Protein AF-A0A4R1QRT0-F1 (afdb_monomer_lite)

Radius of gyration: 15.1 Å; chains: 1; bounding box: 26×29×46 Å

Structure (mmCIF, N/CA/C/O backbone):
data_AF-A0A4R1QRT0-F1
#
_entry.id   AF-A0A4R1QRT0-F1
#
loop_
_atom_site.group_PDB
_atom_site.id
_atom_site.type_symbol
_atom_site.label_atom_id
_atom_site.label_alt_id
_atom_site.label_comp_id
_atom_site.label_asym_id
_atom_site.label_entity_id
_atom_site.label_seq_id
_atom_site.pdbx_PDB_ins_code
_atom_site.Cartn_x
_atom_site.Cartn_y
_atom_site.Cartn_z
_atom_site.occupancy
_atom_site.B_iso_or_equiv
_atom_site.auth_seq_id
_atom_site.auth_comp_id
_atom_site.auth_asym_id
_atom_site.auth_atom_id
_atom_site.pdbx_PDB_model_num
ATOM 1 N N . MET A 1 1 ? 1.810 -25.551 -31.987 1.00 43.91 1 MET A N 1
ATOM 2 C CA . MET A 1 1 ? 2.872 -24.914 -31.185 1.00 43.91 1 MET A CA 1
ATOM 3 C C . MET A 1 1 ? 2.613 -23.423 -31.247 1.00 43.91 1 MET A C 1
ATOM 5 O O . MET A 1 1 ? 2.965 -22.806 -32.239 1.00 43.91 1 MET A O 1
ATOM 9 N N . GLU A 1 2 ? 1.909 -22.879 -30.259 1.00 44.47 2 GLU A N 1
ATOM 10 C CA . GLU A 1 2 ? 1.781 -21.430 -30.090 1.00 44.47 2 GLU A CA 1
ATOM 11 C C . GLU A 1 2 ? 2.763 -21.041 -28.993 1.00 44.47 2 GLU A C 1
ATOM 13 O O . GLU A 1 2 ? 2.597 -21.393 -27.826 1.00 44.47 2 GLU A O 1
ATOM 18 N N . SER A 1 3 ? 3.869 -20.432 -29.408 1.00 47.66 3 SER A N 1
ATOM 19 C CA . SER A 1 3 ? 4.882 -1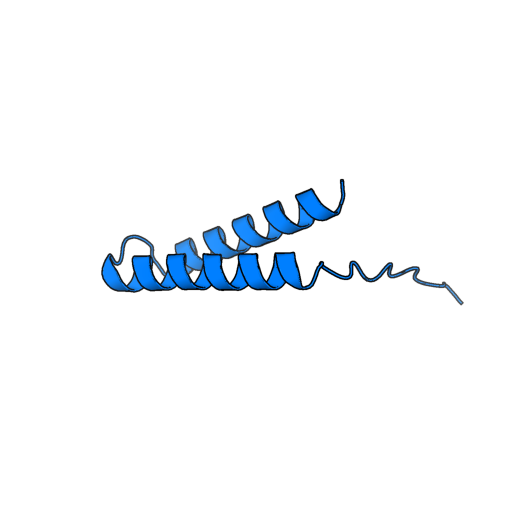9.909 -28.505 1.00 47.66 3 SER A CA 1
ATOM 20 C C . SER A 1 3 ? 4.297 -18.690 -27.801 1.00 47.66 3 SER A C 1
ATOM 22 O O . SER A 1 3 ? 4.367 -17.577 -28.322 1.00 47.66 3 SER A O 1
ATOM 24 N N . ASN A 1 4 ? 3.699 -18.908 -26.629 1.00 50.69 4 ASN A N 1
ATOM 25 C CA . ASN A 1 4 ? 3.400 -17.839 -25.688 1.00 50.69 4 ASN A CA 1
ATOM 26 C C . ASN A 1 4 ? 4.730 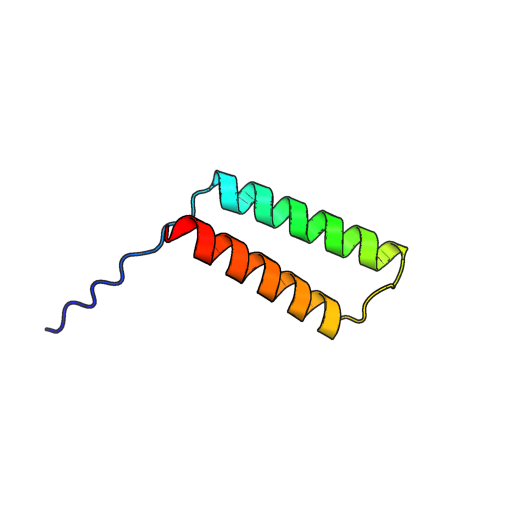-17.175 -25.329 1.00 50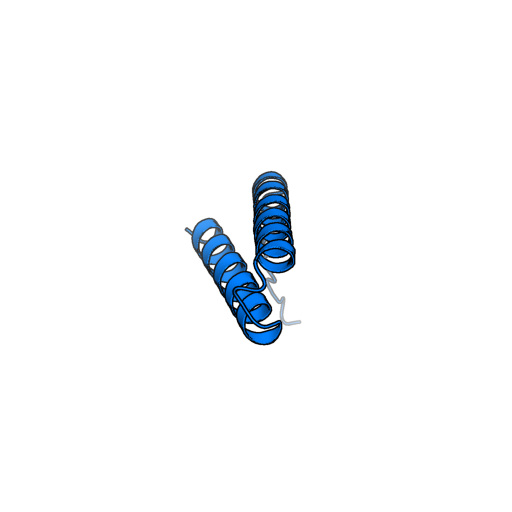.69 4 ASN A C 1
ATOM 28 O O . ASN A 1 4 ? 5.511 -17.692 -24.532 1.00 50.69 4 ASN A O 1
ATOM 32 N N . ASN A 1 5 ? 5.013 -16.038 -25.962 1.00 51.34 5 ASN A N 1
ATOM 33 C CA . ASN A 1 5 ? 5.999 -15.087 -25.476 1.00 51.34 5 ASN A CA 1
ATOM 34 C C . ASN A 1 5 ? 5.434 -14.459 -24.197 1.00 51.34 5 ASN A C 1
ATOM 36 O O . ASN A 1 5 ? 5.081 -13.280 -24.171 1.00 51.34 5 ASN A O 1
ATOM 40 N N . ASP A 1 6 ? 5.360 -15.253 -23.130 1.00 57.03 6 ASP A N 1
ATOM 41 C CA . ASP A 1 6 ? 5.358 -14.758 -21.765 1.00 57.03 6 ASP A CA 1
ATOM 42 C C . ASP A 1 6 ? 6.725 -14.105 -21.568 1.00 57.03 6 ASP A C 1
ATOM 44 O O . ASP A 1 6 ? 7.673 -14.711 -21.062 1.00 57.03 6 ASP A O 1
ATOM 48 N N . LYS A 1 7 ? 6.867 -12.863 -22.047 1.00 56.00 7 LYS A N 1
ATOM 49 C CA . LYS A 1 7 ? 7.910 -11.968 -21.564 1.00 56.00 7 LYS A CA 1
ATOM 50 C C . LYS A 1 7 ? 7.688 -11.909 -20.062 1.00 56.00 7 LYS A C 1
ATOM 52 O O . LYS A 1 7 ? 6.817 -11.182 -19.597 1.00 56.00 7 LYS A O 1
ATOM 57 N N . LYS A 1 8 ? 8.414 -12.741 -19.312 1.00 54.91 8 LYS A N 1
ATOM 58 C CA . LYS A 1 8 ? 8.492 -12.632 -17.863 1.00 54.91 8 LYS A CA 1
ATOM 59 C C . LYS A 1 8 ? 8.907 -11.197 -17.598 1.00 54.91 8 LYS A C 1
ATOM 61 O O . LYS A 1 8 ? 10.045 -10.824 -17.870 1.00 54.91 8 LYS A O 1
ATOM 66 N N . LEU A 1 9 ? 7.952 -10.400 -17.137 1.00 62.06 9 LEU A N 1
ATOM 67 C CA . LEU A 1 9 ? 8.214 -9.113 -16.532 1.00 62.06 9 LEU A CA 1
ATOM 68 C C . LEU A 1 9 ? 9.002 -9.425 -15.259 1.00 62.06 9 LEU A C 1
ATOM 70 O O . LEU A 1 9 ? 8.444 -9.685 -14.193 1.00 62.06 9 LEU A O 1
ATOM 74 N N . GLU A 1 10 ? 10.317 -9.552 -15.404 1.00 66.00 10 GLU A N 1
ATOM 75 C CA . GLU A 1 10 ? 11.207 -9.682 -14.267 1.00 66.00 10 GLU A CA 1
ATOM 76 C C . GLU A 1 10 ? 11.265 -8.310 -13.612 1.00 66.00 10 GLU A C 1
ATOM 78 O O . GLU A 1 10 ? 11.997 -7.418 -14.037 1.00 66.00 10 GLU A O 1
ATOM 83 N N . LEU A 1 11 ? 10.421 -8.126 -12.595 1.00 67.38 11 LEU A N 1
ATOM 84 C CA . LEU A 1 11 ? 10.487 -6.945 -11.752 1.00 67.38 11 LEU A CA 1
ATOM 85 C C . LEU A 1 11 ? 11.901 -6.819 -11.192 1.00 67.38 11 LEU A C 1
ATOM 87 O O . LEU A 1 11 ? 12.441 -7.768 -10.613 1.00 67.38 11 LEU A O 1
ATOM 91 N N . ASN A 1 12 ? 12.465 -5.619 -11.323 1.00 81.00 12 ASN A N 1
ATOM 92 C CA . ASN A 1 12 ? 13.763 -5.305 -10.757 1.00 81.00 12 ASN A CA 1
ATOM 93 C C . ASN A 1 12 ? 13.757 -5.652 -9.248 1.00 81.00 12 ASN A C 1
ATOM 95 O O . ASN A 1 12 ? 12.883 -5.175 -8.509 1.00 81.00 12 ASN A O 1
ATOM 99 N N . PRO A 1 13 ? 14.707 -6.478 -8.769 1.00 84.12 13 PRO A N 1
ATOM 100 C CA . PRO A 1 13 ? 14.771 -6.889 -7.369 1.00 84.12 13 PRO A CA 1
ATOM 101 C C . PRO A 1 13 ? 14.873 -5.707 -6.393 1.00 84.12 13 PRO A C 1
ATOM 103 O O . PRO A 1 13 ? 14.344 -5.791 -5.280 1.00 84.12 13 PRO A O 1
ATOM 106 N N . ASP A 1 14 ? 15.482 -4.591 -6.799 1.00 86.25 14 ASP A N 1
ATOM 107 C CA . ASP A 1 14 ? 15.550 -3.380 -5.979 1.00 86.25 14 ASP A CA 1
ATOM 108 C C . ASP A 1 14 ? 14.178 -2.710 -5.846 1.00 86.25 14 ASP A C 1
ATOM 110 O O . ASP A 1 14 ? 13.762 -2.367 -4.733 1.00 86.25 14 ASP A O 1
ATOM 114 N N . SER A 1 15 ? 13.422 -2.611 -6.943 1.00 83.81 15 SER A N 1
ATOM 115 C CA . SER A 1 15 ? 12.050 -2.085 -6.938 1.00 83.81 15 SER A CA 1
ATOM 116 C C . SER A 1 15 ? 11.133 -2.949 -6.067 1.00 83.81 15 SER A C 1
ATOM 118 O O . SER A 1 15 ? 10.384 -2.427 -5.241 1.00 83.81 15 SER A O 1
ATOM 120 N N . LEU A 1 16 ? 11.263 -4.279 -6.143 1.00 86.94 16 LEU A N 1
ATOM 121 C CA . LEU A 1 16 ? 10.546 -5.216 -5.267 1.00 86.94 16 LEU A CA 1
ATOM 122 C C . LEU A 1 16 ? 10.880 -5.009 -3.787 1.00 86.94 16 LEU A C 1
ATOM 124 O O . LEU A 1 16 ? 9.989 -5.026 -2.932 1.00 86.94 16 LEU A O 1
ATOM 128 N N . LYS A 1 17 ? 12.159 -4.799 -3.462 1.00 90.94 17 LYS A N 1
ATOM 129 C CA . LYS A 1 17 ? 12.605 -4.557 -2.085 1.00 90.94 17 LYS A CA 1
ATOM 130 C C . LYS A 1 17 ? 12.036 -3.248 -1.537 1.00 90.94 17 LYS A C 1
ATOM 132 O O . LYS A 1 17 ? 11.571 -3.216 -0.394 1.00 90.94 17 LYS A O 1
ATOM 137 N N . ILE A 1 18 ? 12.033 -2.192 -2.349 1.00 90.69 18 ILE A N 1
ATOM 138 C CA . ILE A 1 18 ? 11.447 -0.890 -2.004 1.00 90.69 18 ILE A CA 1
ATOM 139 C C . ILE A 1 18 ? 9.935 -1.026 -1.798 1.00 90.69 18 ILE A C 1
ATOM 141 O O . ILE A 1 18 ? 9.412 -0.577 -0.774 1.00 90.69 18 ILE A O 1
ATOM 145 N N . LEU A 1 19 ? 9.244 -1.701 -2.720 1.00 91.44 19 LEU A N 1
ATOM 146 C CA . LEU A 1 19 ? 7.802 -1.928 -2.668 1.00 91.44 19 LEU A CA 1
ATOM 147 C C . LEU A 1 19 ? 7.398 -2.700 -1.407 1.00 91.44 19 LEU A C 1
ATOM 149 O O . LEU A 1 19 ? 6.503 -2.273 -0.677 1.00 91.44 19 LEU A O 1
ATOM 153 N N . LYS A 1 20 ? 8.121 -3.778 -1.083 1.00 92.94 20 LYS A N 1
ATOM 154 C CA . LYS A 1 20 ? 7.899 -4.570 0.133 1.00 92.94 20 LYS A CA 1
ATOM 155 C C . LYS A 1 20 ? 8.071 -3.736 1.403 1.00 92.94 20 LYS A C 1
ATOM 157 O O . LYS A 1 20 ? 7.240 -3.815 2.305 1.00 92.94 20 LYS A O 1
ATOM 162 N N . ASN A 1 21 ? 9.121 -2.915 1.473 1.00 95.06 21 ASN A N 1
AT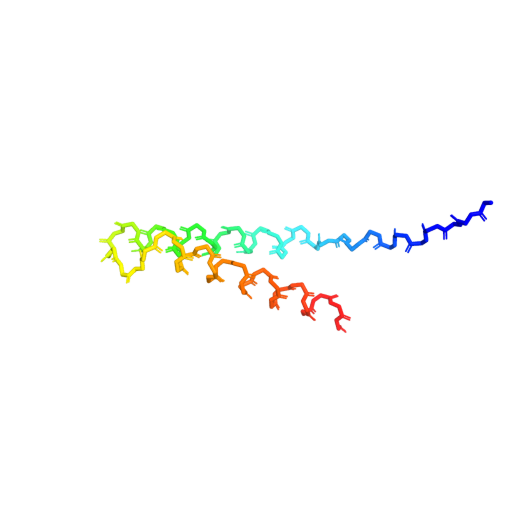OM 163 C CA . ASN A 1 21 ? 9.339 -2.030 2.618 1.00 95.06 21 ASN A CA 1
ATOM 164 C C . ASN A 1 21 ? 8.211 -0.994 2.757 1.00 95.06 21 ASN A C 1
ATOM 166 O O . ASN A 1 21 ? 7.742 -0.718 3.860 1.00 95.06 21 ASN A O 1
ATOM 170 N N . ARG A 1 22 ? 7.733 -0.449 1.635 1.00 94.06 22 ARG A N 1
ATOM 171 C CA . ARG A 1 22 ? 6.645 0.531 1.619 1.00 94.06 22 ARG A CA 1
ATOM 172 C C . ARG A 1 22 ? 5.322 -0.062 2.101 1.00 94.06 22 ARG A C 1
ATOM 174 O O . ARG A 1 22 ? 4.655 0.570 2.917 1.00 94.06 22 ARG A O 1
ATOM 181 N N . ILE A 1 23 ? 4.979 -1.271 1.651 1.00 95.00 23 ILE A N 1
ATOM 182 C CA . ILE A 1 23 ? 3.796 -2.009 2.123 1.00 95.00 23 ILE A CA 1
ATOM 183 C C . ILE A 1 23 ? 3.890 -2.237 3.634 1.00 95.00 23 ILE A C 1
ATOM 185 O O . ILE A 1 23 ? 2.976 -1.854 4.359 1.00 95.00 23 ILE A O 1
ATOM 189 N N . TYR A 1 24 ? 5.031 -2.737 4.118 1.00 96.06 24 TYR A N 1
ATOM 190 C CA . TYR A 1 24 ? 5.250 -2.978 5.545 1.00 96.06 24 TYR A CA 1
ATOM 191 C C . TYR A 1 24 ? 5.055 -1.718 6.402 1.00 96.06 24 TYR A C 1
ATOM 193 O O . TYR A 1 24 ? 4.391 -1.762 7.438 1.00 96.06 24 TYR A O 1
ATOM 201 N N . LEU A 1 25 ? 5.610 -0.575 5.982 1.00 96.00 25 LEU A N 1
ATOM 202 C CA . LEU A 1 25 ? 5.431 0.688 6.705 1.00 96.00 25 LEU A CA 1
ATOM 203 C C . LEU A 1 25 ? 3.960 1.108 6.754 1.00 96.00 25 LEU A C 1
ATOM 205 O O . LEU A 1 25 ? 3.485 1.541 7.803 1.00 96.00 25 LEU A O 1
ATOM 209 N N . MET A 1 26 ? 3.243 0.936 5.645 1.00 94.06 26 MET A N 1
ATOM 210 C CA . MET A 1 26 ? 1.831 1.285 5.533 1.00 94.06 26 MET A CA 1
ATOM 211 C C . MET A 1 26 ? 0.954 0.387 6.417 1.00 94.06 26 MET A C 1
ATOM 213 O O . MET A 1 26 ? 0.080 0.883 7.126 1.00 94.06 26 MET A O 1
ATOM 217 N N . GLU A 1 27 ? 1.215 -0.922 6.439 1.00 94.31 27 GLU A N 1
ATOM 218 C CA . GLU A 1 27 ? 0.541 -1.876 7.327 1.00 94.31 27 GLU A CA 1
ATOM 219 C C . GLU A 1 27 ? 0.837 -1.591 8.798 1.00 94.31 27 GLU A C 1
ATOM 221 O O . GLU A 1 27 ? -0.077 -1.567 9.620 1.00 94.31 27 GLU A O 1
ATOM 226 N N . ARG A 1 28 ? 2.097 -1.304 9.140 1.00 95.94 28 ARG A N 1
ATOM 227 C CA . ARG A 1 28 ? 2.505 -0.954 10.505 1.00 95.94 28 ARG A CA 1
ATOM 228 C C . ARG A 1 28 ? 1.833 0.331 10.987 1.00 95.94 28 ARG A C 1
ATOM 230 O O . ARG A 1 28 ? 1.378 0.399 12.131 1.00 95.94 28 ARG A O 1
ATOM 237 N N . GLU A 1 29 ? 1.773 1.353 10.137 1.00 95.25 29 GLU A N 1
ATOM 238 C CA . GLU A 1 29 ? 1.071 2.599 10.441 1.00 95.25 29 GLU A CA 1
ATOM 239 C C . GLU A 1 29 ? -0.432 2.353 10.603 1.00 95.25 29 GLU A C 1
ATOM 241 O O . GLU A 1 29 ? -1.033 2.843 11.564 1.00 95.25 29 GLU A O 1
ATOM 246 N N . ASN A 1 30 ? -1.035 1.544 9.728 1.00 95.12 30 ASN A N 1
ATOM 247 C CA . ASN A 1 30 ? -2.447 1.207 9.843 1.00 95.12 30 ASN A CA 1
ATOM 248 C C . ASN A 1 30 ? -2.746 0.381 11.095 1.00 95.12 30 ASN A C 1
ATOM 250 O O . ASN A 1 30 ? -3.740 0.625 11.762 1.00 95.12 30 ASN A O 1
ATOM 254 N N . HIS A 1 31 ? -1.871 -0.541 11.483 1.00 94.31 31 HIS A N 1
ATOM 255 C CA . HIS A 1 31 ? -2.025 -1.297 12.722 1.00 94.31 31 HIS A CA 1
ATOM 256 C C . HIS A 1 31 ? -2.007 -0.375 13.952 1.00 94.31 31 HIS A C 1
ATOM 258 O O . HIS A 1 31 ? -2.776 -0.567 14.893 1.00 94.31 31 HIS A O 1
ATOM 264 N N . LYS A 1 32 ? -1.156 0.662 13.934 1.00 95.81 32 LYS A N 1
ATOM 265 C CA . LYS A 1 32 ? -1.065 1.656 15.013 1.00 95.81 32 LYS A CA 1
ATOM 266 C C . LYS A 1 32 ? -2.271 2.599 15.055 1.00 95.81 32 LYS A C 1
ATOM 268 O O . LYS A 1 32 ? -2.736 2.938 16.136 1.00 95.81 32 LYS A O 1
ATOM 273 N N . THR A 1 33 ? -2.729 3.066 13.897 1.00 95.19 33 THR A N 1
ATOM 274 C CA . THR A 1 33 ? -3.751 4.125 13.791 1.00 95.19 33 THR A CA 1
ATOM 275 C C . THR A 1 33 ? -5.168 3.593 13.593 1.00 95.19 33 THR A C 1
ATOM 277 O O . THR A 1 33 ? -6.124 4.320 13.838 1.00 95.19 33 THR A O 1
ATOM 280 N N . LYS A 1 34 ? -5.303 2.344 13.135 1.00 93.50 34 LYS A N 1
ATOM 281 C CA . LYS A 1 34 ? -6.541 1.706 12.658 1.00 93.50 34 LYS A CA 1
ATOM 282 C C . LYS A 1 34 ? -7.335 2.581 11.686 1.00 93.50 34 LYS A C 1
ATOM 284 O O . LYS A 1 34 ? -8.562 2.572 11.687 1.00 93.50 34 LYS A O 1
ATOM 289 N N . LYS A 1 35 ? -6.616 3.362 10.874 1.00 94.06 35 LYS A N 1
ATOM 290 C CA . LYS A 1 35 ? -7.193 4.354 9.963 1.00 94.06 35 LYS A CA 1
ATOM 291 C C . LYS A 1 35 ? -8.014 3.716 8.840 1.00 94.06 35 LYS A C 1
ATOM 293 O O . LYS A 1 35 ? -8.983 4.315 8.390 1.00 94.06 35 LYS A O 1
ATOM 298 N N . TYR A 1 36 ? -7.610 2.536 8.395 1.00 94.06 36 TYR A N 1
ATOM 299 C CA . TYR A 1 36 ? -8.212 1.787 7.304 1.00 94.06 36 TYR A CA 1
ATOM 300 C C . TYR A 1 36 ? -8.655 0.415 7.799 1.00 94.06 36 TYR A C 1
ATOM 302 O O . TYR A 1 36 ? -7.956 -0.236 8.585 1.00 94.06 36 TYR A O 1
ATOM 310 N N . LYS A 1 37 ? -9.798 -0.042 7.291 1.00 93.94 37 LYS A N 1
ATOM 311 C CA . LYS A 1 37 ? -10.230 -1.434 7.422 1.00 93.94 37 LYS A CA 1
ATOM 312 C C . LYS A 1 37 ? -9.370 -2.346 6.546 1.00 93.94 37 LYS A C 1
ATOM 314 O O . LYS A 1 37 ? -8.706 -1.890 5.614 1.00 93.94 37 LYS A O 1
ATOM 319 N N . ASP A 1 38 ? -9.413 -3.645 6.822 1.00 88.56 38 ASP A N 1
ATOM 320 C CA . ASP A 1 38 ? -8.590 -4.636 6.119 1.00 88.56 38 ASP A CA 1
ATOM 321 C C . ASP A 1 38 ? -8.816 -4.604 4.601 1.00 88.56 38 ASP A C 1
ATOM 323 O O . ASP A 1 38 ? -7.862 -4.606 3.827 1.00 88.56 38 ASP A O 1
ATOM 327 N N . ASN A 1 39 ? -10.070 -4.477 4.159 1.00 93.94 39 ASN A N 1
ATOM 328 C CA . ASN A 1 39 ? -10.411 -4.361 2.741 1.00 93.94 39 ASN A CA 1
ATOM 329 C C . ASN A 1 39 ? -9.826 -3.093 2.092 1.00 93.94 39 ASN A C 1
ATOM 331 O O . ASN A 1 39 ? -9.280 -3.162 0.994 1.00 93.94 39 ASN A O 1
ATOM 335 N N . GLU A 1 40 ? -9.880 -1.954 2.782 1.00 94.38 40 GLU A N 1
ATOM 336 C CA . GLU A 1 40 ? -9.320 -0.688 2.295 1.00 94.38 40 GLU A CA 1
ATOM 337 C C . GLU A 1 40 ? -7.786 -0.731 2.223 1.00 94.38 40 GLU A C 1
ATOM 339 O O . GLU A 1 40 ? -7.187 -0.172 1.300 1.00 94.38 40 GLU A O 1
ATOM 344 N N . MET A 1 41 ? -7.135 -1.415 3.172 1.00 94.19 41 MET A N 1
ATOM 345 C CA . MET A 1 41 ? -5.691 -1.655 3.124 1.00 94.19 41 MET A CA 1
ATOM 346 C C . MET A 1 41 ? -5.298 -2.523 1.938 1.00 94.19 41 MET A C 1
ATOM 348 O O . MET A 1 41 ? -4.357 -2.178 1.224 1.00 94.19 41 MET A O 1
ATOM 352 N N . VAL A 1 42 ? -6.031 -3.612 1.699 1.00 93.50 42 VAL A N 1
ATOM 353 C CA . VAL A 1 42 ? -5.788 -4.504 0.561 1.00 93.50 42 VAL A CA 1
ATOM 354 C C . VAL A 1 42 ? -5.926 -3.748 -0.761 1.00 93.50 42 VAL A C 1
ATOM 356 O O . VAL A 1 42 ? -5.041 -3.846 -1.610 1.00 93.50 42 VAL A O 1
ATOM 359 N N . GLU A 1 43 ? -6.975 -2.939 -0.932 1.00 96.00 43 GLU A N 1
ATOM 360 C CA . GLU A 1 43 ? -7.139 -2.130 -2.147 1.00 96.00 43 GLU A CA 1
ATOM 361 C C . GLU A 1 43 ? -6.011 -1.111 -2.333 1.00 96.00 43 G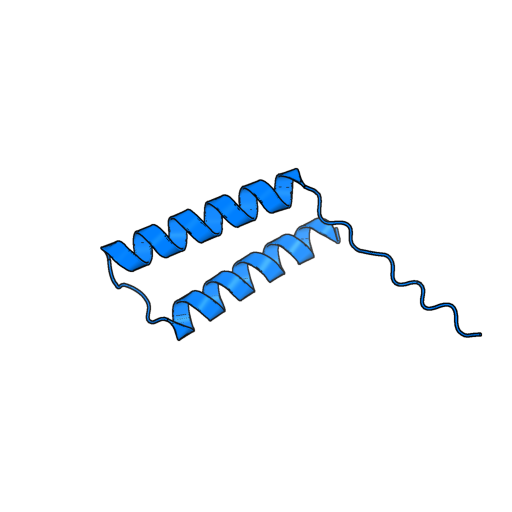LU A C 1
ATOM 363 O O . GLU A 1 43 ? -5.528 -0.910 -3.449 1.00 96.00 43 GLU A O 1
ATOM 368 N N . ARG A 1 44 ? -5.552 -0.476 -1.250 1.00 94.50 44 ARG A N 1
ATOM 369 C CA . ARG A 1 44 ? -4.418 0.457 -1.304 1.00 94.50 44 ARG A CA 1
ATOM 370 C C . ARG A 1 44 ? -3.120 -0.233 -1.695 1.00 94.50 44 ARG A C 1
ATOM 372 O O . ARG A 1 44 ? -2.381 0.312 -2.510 1.00 94.50 44 ARG A O 1
ATOM 379 N N . ILE A 1 45 ? -2.846 -1.408 -1.132 1.00 94.06 45 ILE A N 1
ATOM 380 C CA . ILE A 1 45 ? -1.668 -2.207 -1.484 1.00 94.06 45 ILE A CA 1
ATOM 381 C C . ILE A 1 45 ? -1.744 -2.624 -2.955 1.00 94.06 45 ILE A C 1
ATOM 383 O O . ILE A 1 45 ? -0.756 -2.478 -3.668 1.00 94.06 45 ILE A O 1
ATOM 387 N N . ARG A 1 46 ? -2.915 -3.055 -3.439 1.00 94.56 46 ARG A N 1
ATOM 388 C CA . ARG A 1 46 ? -3.105 -3.402 -4.854 1.00 94.56 46 ARG A CA 1
ATOM 389 C C . ARG A 1 46 ? -2.789 -2.221 -5.774 1.00 94.56 46 ARG A C 1
ATOM 391 O O . ARG A 1 46 ? -1.946 -2.367 -6.650 1.00 94.56 46 ARG A O 1
ATOM 398 N N . LYS A 1 47 ? -3.369 -1.044 -5.515 1.00 94.75 47 LYS A N 1
ATOM 399 C CA . LYS A 1 47 ? -3.099 0.179 -6.299 1.00 94.75 47 LYS A CA 1
ATOM 400 C C . LYS A 1 47 ? -1.625 0.586 -6.275 1.00 94.75 47 LYS A C 1
ATOM 402 O O . LYS A 1 47 ? -1.110 1.109 -7.256 1.00 94.75 47 LYS A O 1
ATOM 407 N N . LEU A 1 48 ? -0.946 0.370 -5.147 1.00 92.12 48 LEU A N 1
ATOM 408 C CA . LEU A 1 48 ? 0.486 0.632 -5.014 1.00 92.12 48 LEU A CA 1
ATOM 409 C C . LEU A 1 48 ? 1.313 -0.300 -5.913 1.00 92.12 48 LEU A C 1
ATOM 411 O O . LEU A 1 48 ? 2.269 0.157 -6.527 1.00 92.12 48 LEU A O 1
ATOM 415 N N . ILE A 1 49 ? 0.946 -1.583 -5.973 1.00 90.12 49 ILE A N 1
ATOM 416 C CA . ILE A 1 49 ? 1.608 -2.579 -6.821 1.00 90.12 49 ILE A CA 1
ATOM 417 C C . ILE A 1 49 ? 1.351 -2.267 -8.297 1.00 90.12 49 ILE A C 1
ATOM 419 O O . ILE A 1 49 ? 2.309 -2.204 -9.056 1.00 90.12 49 ILE A O 1
ATOM 423 N N . GLU A 1 50 ? 0.098 -2.016 -8.688 1.00 90.69 50 GLU A N 1
ATOM 424 C CA . GLU A 1 50 ? -0.276 -1.645 -10.064 1.00 90.69 50 GLU A CA 1
ATOM 425 C C . GLU A 1 50 ? 0.530 -0.431 -10.546 1.00 90.69 50 GLU A C 1
ATOM 427 O O . GLU A 1 50 ? 1.214 -0.508 -11.559 1.00 90.69 50 GLU A O 1
ATOM 432 N N . ALA A 1 51 ? 0.580 0.640 -9.748 1.00 88.62 51 ALA A N 1
ATOM 433 C CA . ALA A 1 51 ? 1.345 1.838 -10.090 1.00 88.62 51 ALA A CA 1
ATOM 434 C C . ALA A 1 51 ? 2.868 1.614 -10.167 1.00 88.62 51 ALA A C 1
ATOM 436 O O . ALA A 1 51 ? 3.570 2.396 -10.805 1.00 88.62 51 ALA A O 1
ATOM 437 N N . GLU A 1 52 ? 3.404 0.610 -9.470 1.00 85.25 52 GLU A N 1
ATOM 438 C CA . GLU A 1 52 ? 4.821 0.248 -9.561 1.00 85.25 52 GLU A CA 1
ATOM 439 C C . GLU A 1 52 ? 5.094 -0.618 -10.798 1.00 85.25 52 GLU A C 1
ATOM 441 O O . GLU A 1 52 ? 6.139 -0.469 -11.426 1.00 85.25 52 GLU A O 1
ATOM 446 N N . VAL A 1 53 ? 4.152 -1.480 -11.185 1.00 83.50 53 VAL A N 1
ATOM 447 C CA . VAL A 1 53 ? 4.220 -2.267 -12.425 1.00 83.50 53 VAL A CA 1
ATOM 448 C C . VAL A 1 53 ? 4.129 -1.349 -13.647 1.00 83.50 53 VAL A C 1
ATOM 450 O O . VAL A 1 53 ? 5.034 -1.385 -14.475 1.00 83.50 53 VAL A O 1
ATOM 453 N N . ASP A 1 54 ? 3.155 -0.435 -13.691 1.00 84.00 54 ASP A N 1
ATOM 454 C CA . ASP A 1 54 ? 2.966 0.523 -14.797 1.00 84.00 54 ASP A CA 1
ATOM 455 C C . ASP A 1 54 ? 4.208 1.399 -15.061 1.00 84.00 54 ASP A C 1
ATOM 457 O O . ASP A 1 54 ? 4.456 1.847 -16.183 1.00 84.00 54 ASP A O 1
ATOM 461 N N . LYS A 1 55 ? 5.007 1.665 -14.020 1.00 79.31 55 LYS A N 1
ATOM 462 C CA . LYS A 1 55 ? 6.274 2.403 -14.137 1.00 79.31 55 LYS A CA 1
ATOM 463 C C . LYS A 1 55 ? 7.417 1.580 -14.712 1.00 79.31 55 LYS A C 1
ATOM 465 O O . LYS A 1 55 ? 8.326 2.178 -15.266 1.00 79.31 55 LYS A O 1
ATOM 470 N N . A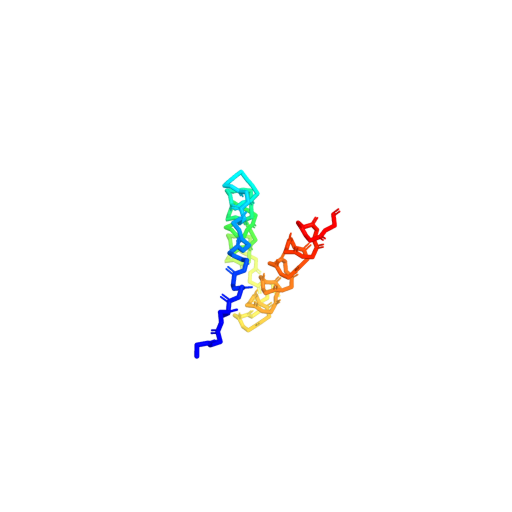SN A 1 56 ? 7.421 0.263 -14.510 1.00 68.19 56 ASN A N 1
ATOM 471 C CA . ASN A 1 56 ? 8.454 -0.615 -15.064 1.00 68.19 56 ASN A CA 1
ATOM 472 C C . ASN A 1 56 ? 8.159 -0.997 -16.528 1.00 68.19 56 ASN A C 1
ATOM 474 O O . ASN A 1 56 ? 9.061 -1.481 -17.205 1.00 68.19 56 ASN A O 1
ATOM 478 N N . ASP A 1 57 ? 6.931 -0.770 -17.008 1.00 60.97 57 ASP A N 1
ATOM 479 C CA . ASP A 1 57 ? 6.526 -0.973 -18.407 1.00 60.97 57 ASP A CA 1
ATOM 480 C C . ASP A 1 57 ? 6.843 0.221 -19.340 1.00 60.97 57 ASP A C 1
ATOM 482 O O . ASP A 1 57 ? 6.715 0.082 -20.559 1.00 60.97 57 ASP A O 1
ATOM 486 N N . ASN A 1 58 ? 7.279 1.372 -18.803 1.00 49.22 58 ASN A N 1
ATOM 487 C CA . ASN A 1 58 ? 7.724 2.560 -19.560 1.00 49.22 58 ASN A CA 1
ATOM 488 C C . ASN A 1 58 ? 9.236 2.781 -19.444 1.00 49.22 58 ASN A C 1
ATOM 490 O O . ASN A 1 58 ? 9.831 3.239 -20.447 1.00 49.22 58 ASN A O 1
#

Secondary structure (DSSP, 8-state):
------------HHHHHHHHHHHHHHHHHHHHH--S-HHHHHHHHHHHHHHHHHHH--

Sequence (58 aa):
MESNNDKKLELNPDSLKILKNRIYLMERENHKTKKYKDNEMVERIRKLIEAEVDKNDN

Foldseek 3Di:
DDPPPPVPPPPDVVLVVVLVVVLVVLVVVCVVVVPDDPVRSVVVSVVSVVVSSVVSVD

Organism: Hydrogenispora ethanolica (NCBI:txid1082276)

pLDDT: mean 82.96, std 16.34, range [43.91, 96.06]